Protein AF-X1UJ70-F1 (afdb_monomer_lite)

Secondary structure (DSSP, 8-state):
-B----SS-SB--SSSS-EE--S-B-SSTT--EETSSSSSSEE-TTEE--S--SSPPPSS-S-----------------------SS-------------SS------------

Foldseek 3Di:
DEQFDDPAASEEDPPLAADEDEAYHQNALQFAPDPGRDDGGHYYPRYHHPPYHSDHDDPDDPPPPVVPPPPPPPPDDDDDPPDDDDDDDDPPPPPDPPDDPDDPDDDDDDPPDD

Structure (mmCIF, N/CA/C/O backbone):
data_AF-X1UJ70-F1
#
_entry.id   AF-X1UJ70-F1
#
loop_
_atom_site.group_PDB
_atom_site.id
_atom_site.type_symbol
_atom_site.label_atom_id
_atom_site.label_alt_id
_atom_site.label_comp_id
_atom_site.label_asym_id
_atom_site.label_entity_id
_atom_site.label_seq_id
_atom_site.pdbx_PDB_ins_code
_atom_site.Cartn_x
_atom_site.Cartn_y
_atom_site.Cartn_z
_atom_site.occupancy
_atom_site.B_iso_or_equiv
_atom_site.auth_seq_id
_atom_site.auth_comp_id
_atom_site.auth_asym_id
_atom_site.auth_atom_id
_atom_site.pdbx_PDB_model_num
ATOM 1 N N . ASN A 1 1 ? -2.835 -2.778 -6.085 1.00 91.00 1 ASN A N 1
ATOM 2 C CA . ASN A 1 1 ? -2.370 -1.443 -6.560 1.00 91.00 1 ASN A CA 1
ATOM 3 C C . ASN A 1 1 ? -0.866 -1.296 -6.352 1.00 91.00 1 ASN A C 1
ATOM 5 O O . ASN A 1 1 ? -0.280 -2.181 -5.743 1.00 91.00 1 ASN A O 1
ATOM 9 N N . ASN A 1 2 ? -0.248 -0.204 -6.823 1.00 94.38 2 ASN A N 1
ATOM 10 C CA . ASN A 1 2 ? 1.140 0.151 -6.486 1.00 94.38 2 ASN A CA 1
ATOM 11 C C . ASN A 1 2 ? 1.145 1.296 -5.470 1.00 94.38 2 ASN A C 1
ATOM 13 O O . ASN A 1 2 ? 0.662 2.379 -5.786 1.00 94.38 2 ASN A O 1
ATOM 17 N N . ILE A 1 3 ? 1.693 1.059 -4.283 1.00 95.31 3 ILE A N 1
ATOM 18 C CA . ILE A 1 3 ? 1.819 2.025 -3.190 1.00 95.31 3 ILE A CA 1
ATOM 19 C C . ILE A 1 3 ? 3.313 2.143 -2.883 1.00 95.31 3 ILE A C 1
ATOM 21 O O . ILE A 1 3 ? 3.877 1.281 -2.223 1.00 95.31 3 ILE A O 1
ATOM 25 N N . TYR A 1 4 ? 3.979 3.145 -3.449 1.00 95.69 4 TYR A N 1
ATOM 26 C CA . TYR A 1 4 ? 5.428 3.305 -3.322 1.00 95.69 4 TYR A CA 1
ATOM 27 C C . TYR A 1 4 ? 5.826 4.781 -3.385 1.00 95.69 4 TYR A C 1
ATOM 29 O O . TYR A 1 4 ? 5.166 5.579 -4.056 1.00 95.69 4 TYR A O 1
ATOM 37 N N . GLY A 1 5 ? 6.937 5.130 -2.733 1.00 94.25 5 GLY A N 1
ATOM 38 C CA . GLY A 1 5 ? 7.492 6.484 -2.760 1.00 94.25 5 GLY A CA 1
ATOM 39 C C . GLY A 1 5 ? 6.822 7.450 -1.781 1.00 94.25 5 GLY A C 1
ATOM 40 O O . GLY A 1 5 ? 6.956 8.665 -1.938 1.00 94.25 5 GLY A O 1
ATOM 41 N N . ASN A 1 6 ? 6.106 6.940 -0.776 1.00 95.38 6 ASN A N 1
ATOM 42 C CA . ASN A 1 6 ? 5.511 7.759 0.274 1.00 95.38 6 ASN A CA 1
ATOM 43 C C . ASN A 1 6 ? 6.538 8.057 1.380 1.00 95.38 6 ASN A C 1
ATOM 45 O O . ASN A 1 6 ? 7.172 7.158 1.922 1.00 95.38 6 ASN A O 1
ATOM 49 N N . ALA A 1 7 ? 6.678 9.331 1.762 1.00 89.94 7 ALA A N 1
ATOM 50 C CA . ALA A 1 7 ? 7.681 9.767 2.745 1.00 89.94 7 ALA A CA 1
ATOM 51 C C . ALA A 1 7 ? 7.380 9.358 4.204 1.00 89.94 7 ALA A C 1
ATOM 53 O O . ALA A 1 7 ? 8.258 9.463 5.056 1.00 89.94 7 ALA A O 1
ATOM 54 N N . GLY A 1 8 ? 6.147 8.943 4.504 1.00 90.69 8 GLY A N 1
ATOM 55 C CA . GLY A 1 8 ? 5.718 8.539 5.846 1.00 90.69 8 GLY A CA 1
ATOM 56 C C . GLY A 1 8 ? 5.105 7.147 5.836 1.00 90.69 8 GLY A C 1
ATOM 57 O O . GLY A 1 8 ? 5.775 6.172 6.152 1.00 90.69 8 GLY A O 1
ATOM 58 N N . HIS A 1 9 ? 3.834 7.065 5.447 1.00 94.31 9 HIS A N 1
ATOM 59 C CA . HIS A 1 9 ? 3.111 5.804 5.311 1.00 94.31 9 HIS A CA 1
ATOM 60 C C . HIS A 1 9 ? 2.433 5.730 3.946 1.00 94.31 9 HIS A C 1
ATOM 62 O O . HIS A 1 9 ? 1.902 6.733 3.470 1.00 94.31 9 HIS A O 1
ATOM 68 N N . GLY A 1 10 ? 2.416 4.539 3.349 1.00 95.38 10 GLY A N 1
ATOM 69 C CA . GLY A 1 10 ? 1.562 4.243 2.203 1.00 95.38 10 GLY A CA 1
ATOM 70 C C . GLY A 1 10 ? 0.091 4.165 2.613 1.00 95.38 10 GLY A C 1
ATOM 71 O O . GLY A 1 10 ? -0.780 4.682 1.918 1.00 95.38 10 GLY A O 1
ATOM 72 N N . VAL A 1 11 ? -0.183 3.575 3.783 1.00 96.56 11 VAL A N 1
ATOM 73 C CA . VAL A 1 11 ? -1.512 3.551 4.410 1.00 96.56 11 VAL A CA 1
ATOM 74 C C . VAL A 1 11 ? -1.378 3.818 5.907 1.00 96.56 11 VAL A C 1
ATOM 76 O O . VAL A 1 11 ? -0.632 3.131 6.605 1.00 96.56 11 VAL A O 1
ATOM 79 N N . TYR A 1 12 ? -2.133 4.803 6.399 1.00 96.50 12 TYR A N 1
ATOM 80 C CA . TYR A 1 12 ? -2.219 5.134 7.819 1.00 96.50 12 TYR A CA 1
ATOM 81 C C . TYR A 1 12 ? -3.665 5.059 8.309 1.00 96.50 12 TYR A C 1
ATOM 83 O O . TYR A 1 12 ? -4.561 5.683 7.740 1.00 96.50 12 TYR A O 1
ATOM 91 N N . ASN A 1 13 ? -3.884 4.331 9.397 1.00 96.19 13 ASN A N 1
ATOM 92 C CA . ASN A 1 13 ? -5.183 4.116 10.004 1.00 96.19 13 ASN A CA 1
ATOM 93 C C . ASN A 1 13 ? -5.299 4.830 11.361 1.00 96.19 13 ASN A C 1
ATOM 95 O O . ASN A 1 13 ? -4.744 4.389 12.365 1.00 96.19 13 ASN A O 1
ATOM 99 N N . TYR A 1 14 ? -6.093 5.905 11.402 1.00 95.31 14 TYR A N 1
ATOM 100 C CA . TYR A 1 14 ? -6.385 6.668 12.625 1.00 95.31 14 TYR A CA 1
ATOM 101 C C . TYR A 1 14 ? -7.504 6.069 13.489 1.00 95.31 14 TYR A C 1
ATOM 103 O O . TYR A 1 14 ? -7.680 6.485 14.631 1.00 95.31 14 TYR A O 1
ATOM 111 N N . SER A 1 15 ? -8.299 5.140 12.951 1.00 91.50 15 SER A N 1
ATOM 112 C CA . SER A 1 15 ? -9.529 4.673 13.607 1.00 91.50 15 SER A CA 1
ATOM 113 C C . SER A 1 15 ? -9.286 3.648 14.718 1.00 91.50 15 SER A C 1
ATOM 115 O O . SER A 1 15 ? -10.160 3.432 15.553 1.00 91.50 15 SER A O 1
ATOM 117 N N . GLY A 1 16 ? -8.118 2.996 14.719 1.00 86.50 16 GLY A N 1
ATOM 118 C CA . GLY A 1 16 ? -7.801 1.891 15.628 1.00 86.50 16 GLY A CA 1
ATOM 119 C C . GLY A 1 16 ? -8.530 0.576 15.319 1.00 86.50 16 GLY A C 1
ATOM 120 O O . GLY A 1 16 ? -8.276 -0.422 15.983 1.00 86.50 16 GLY A O 1
ATOM 121 N N . VAL A 1 17 ? -9.415 0.552 14.319 1.00 94.75 17 VAL A N 1
ATOM 122 C CA . VAL A 1 17 ? -10.124 -0.652 13.857 1.00 94.75 17 VAL A CA 1
ATOM 123 C C . VAL A 1 17 ? -9.413 -1.193 12.619 1.00 94.75 17 VAL A C 1
ATOM 125 O O . VAL A 1 17 ? -9.125 -0.387 11.739 1.00 94.75 17 VAL A O 1
ATOM 128 N N . PRO A 1 18 ? -9.145 -2.508 12.500 1.00 94.38 18 PRO A N 1
ATOM 129 C CA . PRO A 1 18 ? -8.466 -3.075 11.335 1.00 94.38 18 PRO A CA 1
ATOM 130 C C . PRO A 1 18 ? -9.099 -2.669 9.997 1.00 94.38 18 PRO A C 1
ATOM 132 O O . PRO A 1 18 ? -10.313 -2.788 9.822 1.00 94.38 18 PRO A O 1
ATOM 135 N N . ILE A 1 19 ? -8.270 -2.205 9.057 1.00 96.88 19 ILE A N 1
ATOM 136 C CA . ILE A 1 19 ? -8.655 -1.940 7.663 1.00 96.88 19 ILE A CA 1
ATOM 137 C C . ILE A 1 19 ? -7.893 -2.862 6.716 1.00 96.88 19 ILE A C 1
ATOM 139 O O . ILE A 1 19 ? -6.717 -3.137 6.932 1.00 96.88 19 ILE A O 1
ATOM 143 N N . THR A 1 20 ? -8.548 -3.292 5.642 1.00 97.31 20 THR A N 1
ATOM 144 C CA . THR A 1 20 ? -7.954 -4.175 4.633 1.00 9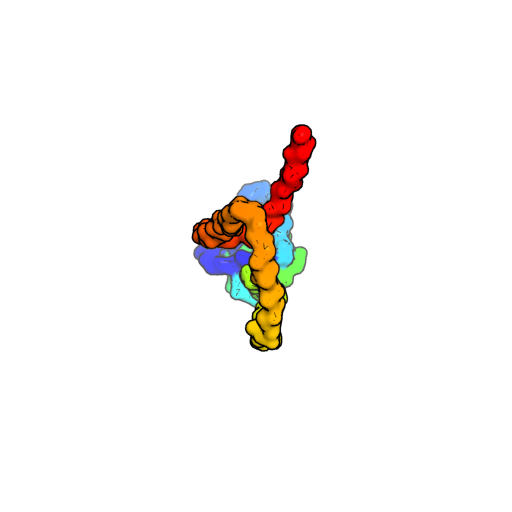7.31 20 THR A CA 1
ATOM 145 C C . THR A 1 20 ? -7.209 -3.367 3.567 1.00 97.31 20 THR A C 1
ATOM 147 O O . THR A 1 20 ? -7.787 -2.498 2.914 1.00 97.31 20 THR A O 1
ATOM 150 N N . ALA A 1 21 ? -5.930 -3.676 3.375 1.00 96.06 21 ALA A N 1
ATOM 151 C CA . ALA A 1 21 ? -5.021 -3.113 2.375 1.00 96.06 21 ALA A CA 1
ATOM 152 C C . ALA A 1 21 ? -4.194 -4.211 1.672 1.00 96.06 21 ALA A C 1
ATOM 154 O O . ALA A 1 21 ? -3.043 -4.001 1.279 1.00 96.06 21 ALA A O 1
ATOM 155 N N . GLU A 1 22 ? -4.795 -5.378 1.483 1.00 97.69 22 GLU A N 1
ATOM 156 C CA . GLU A 1 22 ? -4.205 -6.524 0.797 1.00 97.69 22 GLU A CA 1
ATOM 157 C C . GLU A 1 22 ? -4.007 -6.280 -0.709 1.00 97.69 22 GLU A C 1
ATOM 159 O O . GLU A 1 22 ? -4.606 -5.392 -1.322 1.00 97.69 22 GLU A O 1
ATOM 164 N N . ASN A 1 23 ? -3.201 -7.136 -1.338 1.00 96.88 23 ASN A N 1
ATOM 165 C CA . ASN A 1 23 ? -2.977 -7.199 -2.783 1.00 96.88 23 ASN A CA 1
ATOM 166 C C . ASN A 1 23 ? -2.432 -5.885 -3.375 1.00 96.88 23 ASN A C 1
ATOM 168 O O . ASN A 1 23 ? -2.729 -5.484 -4.510 1.00 96.88 23 ASN A O 1
ATOM 172 N N . ASN A 1 24 ? -1.591 -5.208 -2.595 1.00 97.06 24 ASN A N 1
ATOM 173 C CA . ASN A 1 24 ? -0.836 -4.036 -3.014 1.00 97.06 24 ASN A CA 1
ATOM 174 C C . ASN A 1 24 ? 0.659 -4.354 -3.088 1.00 97.06 24 ASN A C 1
ATOM 176 O O . ASN A 1 24 ? 1.168 -5.177 -2.331 1.00 97.06 24 ASN A O 1
ATOM 180 N N . TRP A 1 25 ? 1.357 -3.724 -4.030 1.00 97.19 25 TRP A N 1
ATOM 181 C CA . TRP A 1 25 ? 2.814 -3.707 -4.074 1.00 97.19 25 TRP A CA 1
ATOM 182 C C . TRP A 1 25 ? 3.303 -2.478 -3.324 1.00 97.19 25 TRP A C 1
ATOM 184 O O . TRP A 1 25 ? 2.932 -1.365 -3.693 1.00 97.19 25 TRP A O 1
ATOM 194 N N . TRP A 1 26 ? 4.136 -2.684 -2.310 1.00 97.44 26 TRP A N 1
ATOM 195 C CA . TRP A 1 26 ? 4.559 -1.634 -1.382 1.00 97.44 26 TRP A CA 1
ATOM 196 C C . TRP A 1 26 ? 5.887 -0.977 -1.779 1.00 97.44 26 TRP A C 1
ATOM 198 O O . TRP A 1 26 ? 6.597 -0.454 -0.937 1.00 97.44 26 TRP A O 1
ATOM 208 N N . GLY A 1 27 ? 6.297 -1.055 -3.044 1.00 95.38 27 GLY A N 1
ATOM 209 C CA . GLY A 1 27 ? 7.599 -0.541 -3.486 1.00 95.38 27 GLY A CA 1
ATOM 210 C C . GLY A 1 27 ? 8.766 -1.516 -3.311 1.00 95.38 27 GLY A C 1
ATOM 211 O O . GLY A 1 27 ? 9.809 -1.313 -3.926 1.00 95.38 27 GLY A O 1
ATOM 212 N N . ASP A 1 28 ? 8.576 -2.606 -2.564 1.00 97.12 28 ASP A N 1
ATOM 213 C CA . ASP A 1 28 ? 9.554 -3.684 -2.412 1.00 97.12 28 ASP A CA 1
ATOM 214 C C . ASP A 1 28 ? 8.868 -5.060 -2.358 1.00 97.12 28 ASP A C 1
ATOM 216 O O . ASP A 1 28 ? 7.735 -5.198 -1.894 1.00 97.12 28 ASP A O 1
ATOM 220 N N . SER A 1 29 ? 9.559 -6.092 -2.848 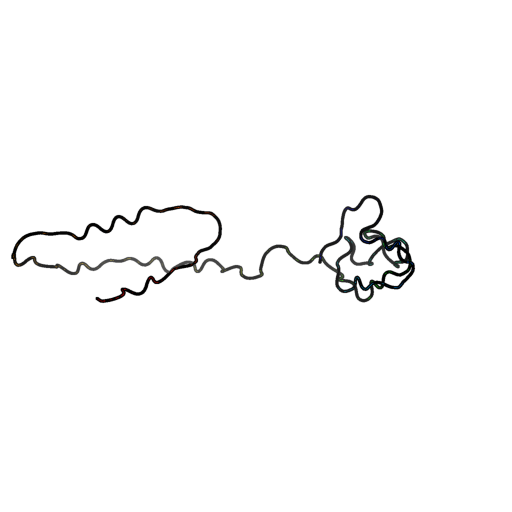1.00 97.31 29 SER A N 1
ATOM 221 C CA . SER A 1 29 ? 9.083 -7.482 -2.824 1.00 97.31 29 SER A CA 1
ATOM 222 C C . SER A 1 29 ? 8.963 -8.075 -1.414 1.00 97.31 29 SER A C 1
ATOM 224 O O . SER A 1 29 ? 8.136 -8.959 -1.187 1.00 97.31 29 SER A O 1
ATOM 226 N N . SER A 1 30 ? 9.755 -7.569 -0.465 1.00 97.44 30 SER A N 1
ATOM 227 C CA . SER A 1 30 ? 9.733 -7.962 0.947 1.00 97.44 30 SER A CA 1
ATOM 228 C C . SER A 1 30 ? 8.477 -7.501 1.691 1.00 97.44 30 SER A C 1
ATOM 230 O O . SER A 1 30 ? 8.231 -7.977 2.795 1.00 97.44 30 SER A O 1
ATOM 232 N N . GLY A 1 31 ? 7.665 -6.627 1.083 1.00 97.25 31 GLY A N 1
ATOM 233 C CA . GLY A 1 31 ? 6.418 -6.127 1.656 1.00 97.25 31 GLY A CA 1
ATOM 234 C C . GLY A 1 31 ? 6.544 -4.736 2.283 1.00 97.25 31 GLY A C 1
ATOM 235 O O . GLY A 1 31 ? 7.559 -4.056 2.095 1.00 97.25 31 GLY A O 1
ATOM 236 N N . PRO A 1 32 ? 5.495 -4.277 2.986 1.00 98.00 32 PRO A N 1
ATOM 237 C CA . PRO A 1 32 ? 5.484 -2.962 3.617 1.00 98.00 32 PRO A CA 1
ATOM 238 C C . PRO A 1 32 ? 6.428 -2.900 4.822 1.00 98.00 32 PRO A C 1
ATOM 240 O O . PRO A 1 32 ? 6.699 -3.916 5.458 1.00 98.00 32 PRO A O 1
ATOM 243 N N . ASN A 1 33 ? 6.888 -1.694 5.154 1.00 97.50 33 ASN A N 1
ATOM 244 C CA . ASN A 1 33 ? 7.638 -1.400 6.383 1.00 97.50 33 ASN A CA 1
ATOM 245 C C . ASN A 1 33 ? 6.687 -0.984 7.536 1.00 97.50 33 ASN A C 1
ATOM 247 O O . ASN A 1 33 ? 5.463 -0.963 7.378 1.00 97.50 33 ASN A O 1
ATOM 251 N N . GLY A 1 34 ? 7.229 -0.601 8.694 1.00 95.69 34 GLY A N 1
ATOM 252 C CA . GLY A 1 34 ? 6.473 -0.156 9.866 1.00 95.69 34 GLY A CA 1
ATOM 253 C C . GLY A 1 34 ? 5.997 -1.353 10.678 1.00 95.69 34 GLY A C 1
ATOM 254 O O . GLY A 1 34 ? 6.792 -1.979 11.368 1.00 95.69 34 GLY A O 1
ATOM 255 N N . GLU A 1 35 ? 4.711 -1.676 10.566 1.00 96.50 35 GLU A N 1
ATOM 256 C CA . GLU A 1 35 ? 4.129 -2.905 11.133 1.00 96.50 35 GLU A CA 1
ATOM 257 C C . GLU A 1 35 ? 4.270 -4.120 10.200 1.00 96.50 35 GLU A C 1
ATOM 259 O O . GLU A 1 35 ? 3.874 -5.232 10.551 1.00 96.50 35 GLU A O 1
ATOM 264 N N . GLY A 1 36 ? 4.790 -3.898 8.989 1.00 96.19 36 GLY A N 1
ATOM 265 C CA . GLY A 1 36 ? 5.098 -4.930 8.005 1.00 96.19 36 GLY A CA 1
ATOM 266 C C . GLY A 1 36 ? 6.519 -5.495 8.121 1.00 96.19 36 GLY A C 1
ATOM 267 O O . GLY A 1 36 ? 7.389 -4.863 8.723 1.00 96.19 36 GLY A O 1
ATOM 268 N N . PRO A 1 37 ? 6.786 -6.676 7.531 1.00 96.94 37 PRO A N 1
ATOM 269 C CA . PRO A 1 37 ? 8.087 -7.343 7.624 1.00 96.94 37 PRO A CA 1
ATOM 270 C C . PRO A 1 37 ? 9.152 -6.814 6.643 1.00 96.94 37 PRO A C 1
ATOM 272 O O . PRO A 1 37 ? 10.288 -7.289 6.674 1.00 96.94 37 PRO A O 1
ATOM 275 N N . GLY A 1 38 ? 8.796 -5.900 5.738 1.00 97.06 38 GLY A N 1
ATOM 276 C CA . GLY A 1 38 ? 9.607 -5.527 4.581 1.00 97.06 38 GLY A CA 1
ATOM 277 C C . GLY A 1 38 ? 10.231 -4.135 4.642 1.00 97.06 38 GLY A C 1
ATOM 278 O O . GLY A 1 38 ? 10.196 -3.434 5.651 1.00 97.06 38 GLY A O 1
ATOM 279 N N . THR A 1 39 ? 10.818 -3.727 3.516 1.00 97.00 39 THR A N 1
ATOM 280 C CA . THR A 1 39 ? 11.494 -2.427 3.336 1.00 97.00 39 THR A CA 1
ATOM 281 C C . THR A 1 39 ? 10.746 -1.465 2.415 1.00 97.00 39 THR A C 1
ATOM 283 O O . THR A 1 39 ? 11.289 -0.420 2.058 1.00 97.00 39 THR A O 1
ATOM 286 N N . GLY A 1 40 ? 9.527 -1.815 2.006 1.00 96.94 40 GLY A N 1
ATOM 287 C CA . GLY A 1 40 ? 8.667 -0.958 1.201 1.00 96.94 40 GLY A CA 1
ATOM 288 C C . GLY A 1 40 ? 8.100 0.240 1.970 1.00 96.94 40 GLY A C 1
ATOM 289 O O . GLY A 1 40 ? 8.523 0.582 3.074 1.00 96.94 40 GLY A O 1
ATOM 290 N N . ASP A 1 41 ? 7.085 0.869 1.395 1.00 97.50 41 ASP A N 1
ATOM 291 C CA . ASP A 1 41 ? 6.324 1.932 2.030 1.00 97.50 41 ASP A CA 1
ATOM 292 C C . ASP A 1 41 ? 5.644 1.427 3.304 1.00 97.50 41 ASP A C 1
ATOM 294 O O . ASP A 1 41 ? 5.080 0.331 3.353 1.00 97.50 41 ASP A O 1
ATOM 298 N N . ALA A 1 42 ? 5.706 2.243 4.356 1.00 97.44 42 ALA A N 1
ATOM 299 C CA . ALA A 1 42 ? 5.276 1.815 5.674 1.00 97.44 42 ALA A CA 1
ATOM 300 C C . ALA A 1 42 ? 3.750 1.756 5.806 1.00 97.44 42 ALA A C 1
ATOM 302 O O . ALA A 1 42 ? 3.027 2.620 5.302 1.00 97.44 42 ALA A O 1
ATOM 303 N N . VAL A 1 43 ? 3.266 0.792 6.580 1.00 97.50 43 VAL A N 1
ATOM 304 C CA . VAL A 1 43 ? 1.887 0.743 7.080 1.00 97.50 43 VAL A CA 1
ATOM 305 C C . VAL A 1 43 ? 1.851 1.087 8.567 1.00 97.50 43 VAL A C 1
ATOM 307 O O . VAL A 1 43 ? 2.838 0.903 9.280 1.00 97.50 43 VAL A O 1
ATOM 310 N N . SER A 1 44 ? 0.734 1.639 9.038 1.00 96.69 44 SER A N 1
ATOM 311 C CA . SER A 1 44 ? 0.486 1.821 10.473 1.00 96.69 44 SER A CA 1
ATOM 312 C C . SER A 1 44 ? -0.122 0.569 11.113 1.00 96.69 44 SER A C 1
ATOM 314 O O . SER A 1 44 ? -0.548 -0.353 10.419 1.00 96.69 44 SER A O 1
ATOM 316 N N . ALA A 1 45 ? -0.287 0.598 12.439 1.00 96.06 45 ALA A N 1
ATOM 317 C CA . ALA A 1 45 ? -1.090 -0.388 13.161 1.00 96.06 45 ALA A CA 1
ATOM 318 C C . ALA A 1 45 ? -2.518 -0.488 12.602 1.00 96.06 45 ALA A C 1
ATOM 320 O O . ALA A 1 45 ? -3.065 0.486 12.073 1.00 96.06 45 ALA A O 1
ATOM 321 N N . ASN A 1 46 ? -3.127 -1.664 12.777 1.00 96.56 46 ASN A N 1
ATOM 322 C CA . ASN A 1 46 ? -4.484 -1.981 12.324 1.00 96.56 46 ASN A CA 1
ATOM 323 C C . ASN A 1 46 ? -4.667 -1.864 10.798 1.00 96.56 46 ASN A C 1
ATOM 325 O O . ASN A 1 46 ? -5.731 -1.458 10.330 1.00 96.56 46 ASN A O 1
ATOM 329 N N . VAL A 1 47 ? -3.638 -2.194 10.019 1.00 97.00 47 VAL A N 1
ATOM 330 C CA . VAL A 1 47 ? -3.718 -2.348 8.562 1.00 97.00 47 VAL A CA 1
ATOM 331 C C . VAL A 1 47 ? -3.413 -3.802 8.234 1.00 97.00 47 VAL A C 1
ATOM 333 O O . VAL A 1 47 ? -2.322 -4.277 8.528 1.00 97.00 47 VAL A O 1
ATOM 336 N N . ASP A 1 48 ? -4.377 -4.498 7.644 1.00 97.56 48 ASP A N 1
ATOM 337 C CA . ASP A 1 48 ? -4.198 -5.850 7.129 1.00 97.56 48 ASP A CA 1
ATOM 338 C C . ASP A 1 48 ? -3.631 -5.776 5.710 1.00 97.56 48 ASP A C 1
ATOM 340 O O . ASP A 1 48 ? -4.316 -5.375 4.768 1.00 97.56 48 ASP A O 1
ATOM 344 N N . TYR A 1 49 ? -2.342 -6.065 5.580 1.00 97.06 49 TYR A N 1
ATOM 345 C CA . TYR A 1 49 ? -1.595 -5.956 4.330 1.00 97.06 49 TYR A CA 1
ATOM 346 C C . TYR A 1 49 ? -1.278 -7.322 3.706 1.00 97.06 49 TYR A C 1
ATOM 348 O O . TYR A 1 49 ? -0.630 -7.360 2.656 1.00 97.06 49 TYR A O 1
ATOM 356 N N . GLU A 1 50 ? -1.695 -8.429 4.328 1.00 97.00 50 GLU A N 1
ATOM 357 C CA . GLU A 1 50 ? -1.374 -9.785 3.884 1.00 97.00 50 GLU A CA 1
ATOM 358 C C . GLU A 1 50 ? -2.556 -10.428 3.142 1.00 97.00 50 GLU A C 1
ATOM 360 O O . GLU A 1 50 ? -3.639 -10.537 3.703 1.00 97.00 50 GLU A O 1
ATOM 365 N N . PRO A 1 51 ? -2.371 -10.931 1.908 1.00 97.38 51 PRO A N 1
ATOM 366 C CA . PRO A 1 51 ? -1.118 -11.007 1.155 1.00 97.38 51 PRO A CA 1
ATOM 367 C C . PRO A 1 51 ? -0.759 -9.689 0.448 1.00 97.38 51 PRO A C 1
ATOM 369 O O . PRO A 1 51 ? -1.637 -8.937 0.028 1.00 97.38 51 PRO A O 1
ATOM 372 N N . TRP A 1 52 ? 0.535 -9.443 0.213 1.00 97.50 52 TRP A N 1
ATOM 373 C CA . TRP A 1 52 ? 1.017 -8.354 -0.651 1.00 97.50 52 TRP A CA 1
ATOM 374 C C . TRP A 1 52 ? 1.554 -8.874 -1.993 1.00 97.50 52 TRP A C 1
ATOM 376 O O . TRP A 1 52 ? 1.823 -10.061 -2.173 1.00 97.50 52 TRP A O 1
ATOM 386 N N . LEU A 1 53 ? 1.721 -7.971 -2.962 1.00 96.56 53 LEU A N 1
ATOM 387 C CA . LEU A 1 53 ? 2.315 -8.294 -4.260 1.00 96.56 53 LEU A CA 1
ATOM 388 C C . LEU A 1 53 ? 3.842 -8.217 -4.174 1.00 96.56 53 LEU A C 1
ATOM 390 O O . LEU A 1 53 ? 4.376 -7.231 -3.680 1.00 96.56 53 LEU A O 1
ATOM 394 N N . ALA A 1 54 ? 4.557 -9.208 -4.713 1.00 96.12 54 ALA A N 1
ATOM 395 C CA . ALA A 1 54 ? 6.026 -9.208 -4.747 1.00 96.12 54 ALA A CA 1
ATOM 396 C C . ALA A 1 54 ? 6.624 -8.329 -5.868 1.00 96.12 54 ALA A C 1
ATOM 398 O O . ALA A 1 54 ? 7.829 -8.088 -5.898 1.00 96.12 54 ALA A O 1
ATOM 399 N N . ALA A 1 55 ? 5.799 -7.853 -6.802 1.00 94.88 55 ALA A N 1
ATOM 400 C CA . ALA A 1 55 ? 6.210 -7.002 -7.913 1.00 94.88 55 ALA A CA 1
ATOM 401 C C . ALA A 1 55 ? 5.140 -5.950 -8.210 1.00 94.88 55 ALA A C 1
ATOM 403 O O . ALA A 1 55 ? 3.961 -6.153 -7.906 1.00 94.88 55 ALA A O 1
ATOM 404 N N . HIS A 1 56 ? 5.551 -4.844 -8.835 1.00 93.31 56 HIS A N 1
ATOM 405 C CA . HIS A 1 56 ? 4.614 -3.808 -9.242 1.00 93.31 56 HIS A CA 1
ATOM 406 C C . HIS A 1 56 ? 3.593 -4.337 -10.251 1.00 93.31 56 HIS A C 1
ATOM 408 O O . HIS A 1 56 ? 3.882 -5.190 -11.090 1.00 93.31 56 HIS A O 1
ATOM 414 N N . VAL A 1 57 ? 2.397 -3.768 -10.205 1.00 90.44 57 VAL A N 1
ATOM 415 C CA . VAL A 1 57 ? 1.392 -3.896 -11.252 1.00 90.44 57 VAL A CA 1
ATOM 416 C C . VAL A 1 57 ? 1.804 -2.979 -12.407 1.00 90.44 57 VAL A C 1
ATOM 418 O O . VAL A 1 57 ? 1.913 -1.768 -12.201 1.00 90.44 57 VAL A O 1
ATOM 421 N N . PRO A 1 58 ? 2.061 -3.495 -13.618 1.00 86.75 58 PRO A N 1
ATOM 422 C CA . PRO A 1 58 ? 2.358 -2.639 -14.758 1.00 86.75 58 PRO A CA 1
ATOM 423 C C . PRO A 1 58 ? 1.156 -1.732 -15.056 1.00 86.75 58 PRO A C 1
ATOM 425 O O . PRO A 1 58 ? 0.010 -2.173 -15.054 1.00 86.75 58 PRO A O 1
ATOM 428 N N . THR A 1 59 ? 1.416 -0.452 -15.319 1.00 75.62 59 THR A N 1
ATOM 429 C CA . THR A 1 59 ? 0.381 0.525 -15.707 1.00 75.62 59 THR A CA 1
ATOM 430 C C . THR A 1 59 ? -0.079 0.351 -17.154 1.00 75.62 59 THR A C 1
ATOM 432 O O . THR A 1 59 ? -1.054 0.968 -17.577 1.00 75.62 59 THR A O 1
ATOM 435 N N . THR A 1 60 ? 0.604 -0.499 -17.921 1.00 72.44 60 THR A N 1
ATOM 436 C CA . THR A 1 60 ? 0.241 -0.844 -19.289 1.00 72.44 60 THR A CA 1
ATOM 437 C C . THR A 1 60 ? -0.639 -2.088 -19.296 1.00 72.44 60 THR A C 1
ATOM 439 O O . THR A 1 60 ? -0.292 -3.130 -18.739 1.00 72.44 60 THR A O 1
ATOM 442 N N . LEU A 1 61 ? -1.793 -1.998 -19.959 1.00 62.31 61 LEU A N 1
ATOM 443 C CA . LEU A 1 61 ? -2.591 -3.181 -20.258 1.00 62.31 61 LEU A CA 1
ATOM 444 C C . LEU A 1 61 ? -1.719 -4.161 -21.071 1.00 62.31 61 LEU A C 1
ATOM 446 O O . LEU A 1 61 ? -1.088 -3.739 -22.044 1.00 62.31 61 LEU A O 1
ATOM 450 N N . PRO A 1 62 ? -1.712 -5.472 -20.762 1.00 56.81 62 PRO A N 1
ATOM 451 C CA . PRO A 1 62 ? -1.027 -6.477 -21.578 1.00 56.81 62 PRO A CA 1
ATOM 452 C C . PRO A 1 62 ? -1.669 -6.661 -22.960 1.00 56.81 62 PRO A C 1
ATOM 454 O O . PRO A 1 62 ? -1.189 -7.460 -23.762 1.00 56.81 62 PRO A O 1
ATOM 457 N N . PHE A 1 63 ? -2.690 -5.868 -23.297 1.00 57.28 63 PHE A N 1
ATOM 458 C CA . PHE A 1 63 ? -2.976 -5.508 -24.677 1.00 57.28 63 PHE A CA 1
ATOM 459 C C . PHE A 1 63 ? -1.819 -4.611 -25.195 1.00 57.28 63 PHE A C 1
ATOM 461 O O . PHE A 1 63 ? -1.929 -3.452 -25.574 1.00 57.28 63 PHE A O 1
ATOM 468 N N . GLN A 1 64 ? -0.640 -5.209 -25.325 1.00 54.50 64 GLN A N 1
ATOM 469 C CA . GLN A 1 64 ? 0.040 -5.031 -26.586 1.00 54.50 64 GLN A CA 1
ATOM 470 C C . GLN A 1 64 ? -0.951 -5.606 -27.608 1.00 54.50 64 GLN A C 1
ATOM 472 O O . GLN A 1 64 ? -0.999 -6.819 -27.811 1.00 54.50 64 GLN A O 1
ATOM 477 N N . MET A 1 65 ? -1.739 -4.768 -28.297 1.00 49.16 65 MET A N 1
ATOM 478 C CA . MET A 1 65 ? -1.886 -5.051 -29.721 1.00 49.16 65 MET A CA 1
ATOM 479 C C . MET A 1 65 ? -0.434 -5.049 -30.164 1.00 49.16 65 MET A C 1
ATOM 481 O O . MET A 1 65 ? 0.148 -3.989 -30.369 1.00 49.16 65 MET A O 1
ATOM 485 N N . LYS A 1 66 ? 0.196 -6.231 -30.191 1.00 46.62 66 LYS A N 1
ATOM 486 C CA . LYS A 1 66 ? 1.322 -6.484 -31.068 1.00 46.62 66 LYS A CA 1
ATOM 487 C C . LYS A 1 66 ? 0.819 -5.889 -32.352 1.00 46.62 66 LYS A C 1
ATOM 489 O O . LYS A 1 66 ? -0.158 -6.440 -32.857 1.00 46.62 66 LYS A O 1
ATOM 494 N N . THR A 1 67 ? 1.320 -4.708 -32.728 1.00 50.84 67 THR A N 1
ATOM 495 C CA . THR A 1 67 ? 0.796 -3.968 -33.869 1.00 50.84 67 THR A CA 1
ATOM 496 C C . THR A 1 67 ? 0.690 -5.034 -34.928 1.00 50.84 67 THR A C 1
ATOM 498 O O . THR A 1 67 ? 1.735 -5.632 -35.221 1.00 50.84 67 THR A O 1
ATOM 501 N N . PRO A 1 68 ? -0.517 -5.445 -35.369 1.00 55.47 68 PRO A N 1
ATOM 502 C CA . PRO A 1 68 ? -0.557 -6.389 -36.452 1.00 55.47 68 PRO A CA 1
ATOM 503 C C . PRO A 1 68 ? 0.235 -5.643 -37.508 1.00 55.47 68 PRO A C 1
ATOM 505 O O . PRO A 1 68 ? -0.122 -4.520 -37.867 1.00 55.47 68 PRO A O 1
ATOM 508 N N . THR A 1 69 ? 1.410 -6.161 -37.873 1.00 48.69 69 THR A N 1
ATOM 509 C CA . THR A 1 69 ? 2.084 -5.714 -39.076 1.00 48.69 69 THR A CA 1
ATOM 510 C C . THR A 1 69 ? 1.057 -6.051 -40.121 1.00 48.69 69 THR A C 1
ATOM 512 O O . THR A 1 69 ? 0.942 -7.217 -40.505 1.00 48.69 69 THR A O 1
ATOM 515 N N . LEU A 1 70 ? 0.195 -5.074 -40.423 1.00 53.19 70 LEU A N 1
ATOM 516 C CA . LEU A 1 70 ? -0.851 -5.229 -41.403 1.00 53.19 70 LEU A CA 1
ATOM 517 C C . LEU A 1 70 ? -0.078 -5.765 -42.600 1.00 53.19 70 LEU A C 1
ATOM 519 O O . LEU A 1 70 ? 0.928 -5.139 -42.969 1.00 53.19 70 LEU A O 1
ATOM 523 N N . PRO A 1 71 ? -0.429 -6.940 -43.155 1.00 50.31 71 PRO A N 1
ATOM 524 C CA . PRO A 1 71 ? 0.109 -7.273 -44.457 1.00 50.31 71 PRO A CA 1
ATOM 525 C C . PRO A 1 71 ? -0.183 -6.035 -45.289 1.00 50.31 71 PRO A C 1
ATOM 527 O O . PRO A 1 71 ? -1.315 -5.555 -45.277 1.00 50.31 71 PRO A O 1
ATOM 530 N N . LYS A 1 72 ? 0.862 -5.413 -45.839 1.00 53.34 72 LYS A N 1
ATOM 531 C CA . LYS A 1 72 ? 0.741 -4.163 -46.581 1.00 53.34 72 LYS A CA 1
ATOM 532 C C . LYS A 1 72 ? -0.340 -4.392 -47.632 1.00 53.34 72 LYS A C 1
ATOM 534 O O . LYS A 1 72 ? -0.080 -5.057 -48.633 1.00 53.34 72 LYS A O 1
ATOM 539 N N . PHE A 1 73 ? -1.556 -3.922 -47.363 1.00 49.62 73 PHE A N 1
ATOM 540 C CA . PHE A 1 73 ? -2.689 -4.147 -48.239 1.00 49.62 73 PHE A CA 1
ATOM 541 C C . PHE A 1 73 ? -2.429 -3.272 -49.459 1.00 49.62 73 PHE A C 1
ATOM 543 O O . PHE A 1 73 ? -2.635 -2.062 -49.435 1.00 49.62 73 PHE A O 1
ATOM 550 N N . SER A 1 74 ? -1.862 -3.876 -50.502 1.00 51.06 74 SER A N 1
ATOM 551 C CA . SER A 1 74 ? -1.738 -3.234 -51.803 1.00 51.06 74 SER A CA 1
ATOM 552 C C . SER A 1 74 ? -3.119 -3.281 -52.432 1.00 51.06 74 SER A C 1
ATOM 554 O O . SER A 1 74 ? -3.496 -4.287 -53.026 1.00 51.06 74 SER A O 1
ATOM 556 N N . ILE A 1 75 ? -3.907 -2.225 -52.244 1.00 48.97 75 ILE A N 1
ATOM 557 C CA . ILE A 1 75 ? -5.142 -2.054 -53.006 1.00 48.97 75 ILE A CA 1
ATOM 558 C C . ILE A 1 75 ? -4.713 -1.732 -54.436 1.00 48.97 75 ILE A C 1
ATOM 560 O O . ILE A 1 75 ? -4.367 -0.594 -54.739 1.00 48.97 75 ILE A O 1
ATOM 564 N N . VAL A 1 76 ? -4.677 -2.749 -55.298 1.00 49.22 76 VAL A N 1
ATOM 565 C CA . VAL A 1 76 ? -4.532 -2.568 -56.745 1.00 49.22 76 VAL A CA 1
ATOM 566 C C . VAL A 1 76 ? -5.393 -3.605 -57.465 1.00 49.22 76 VAL A C 1
ATOM 568 O O . VAL A 1 76 ? -4.898 -4.655 -57.855 1.00 49.22 76 VAL A O 1
ATOM 571 N N . GLN A 1 77 ? -6.680 -3.306 -57.651 1.00 37.44 77 GLN A N 1
ATOM 572 C CA . GLN A 1 77 ? -7.244 -3.311 -59.002 1.00 37.44 77 GLN A CA 1
ATOM 573 C C . GLN A 1 77 ? -8.538 -2.493 -59.060 1.00 37.44 77 GLN A C 1
ATOM 575 O O . GLN A 1 77 ? -9.436 -2.609 -58.234 1.00 37.44 77 GLN A O 1
ATOM 580 N N . GLU A 1 78 ? -8.539 -1.618 -60.047 1.00 54.94 78 GLU A N 1
ATOM 581 C CA . GLU A 1 78 ? -9.480 -0.570 -60.401 1.00 54.94 78 GLU A CA 1
ATOM 582 C C . GLU A 1 78 ? -10.845 -1.154 -60.805 1.00 54.94 78 GLU A C 1
ATOM 584 O O . GLU A 1 78 ? -10.942 -1.876 -61.795 1.00 54.94 78 GLU A O 1
ATOM 589 N N . SER A 1 79 ? -11.918 -0.855 -60.068 1.00 48.34 79 SER A N 1
ATOM 590 C CA . SER A 1 79 ? -13.271 -1.062 -60.590 1.00 48.34 79 SER A CA 1
ATOM 591 C C . SER A 1 79 ? -13.707 0.225 -61.278 1.00 48.34 79 SER A C 1
ATOM 593 O O . SER A 1 79 ? -14.117 1.190 -60.632 1.00 48.34 79 SER A O 1
ATOM 595 N N . THR A 1 80 ? -13.564 0.235 -62.598 1.00 39.28 80 THR A N 1
ATOM 596 C CA . THR A 1 80 ? -14.120 1.226 -63.516 1.00 39.28 80 THR A CA 1
ATOM 597 C C . THR A 1 80 ? -15.617 1.374 -63.246 1.00 39.28 80 THR A C 1
ATOM 599 O O . THR A 1 80 ? -16.418 0.532 -63.642 1.00 39.28 80 THR A O 1
ATOM 602 N N . VAL A 1 81 ? -16.019 2.450 -62.570 1.00 44.53 81 VAL A N 1
ATOM 603 C CA . VAL A 1 81 ? -17.417 2.889 -62.604 1.00 44.53 81 VAL A CA 1
ATOM 604 C C . VAL A 1 81 ? -17.549 3.731 -63.866 1.00 44.53 81 VAL A C 1
ATOM 606 O O . VAL A 1 81 ? -17.270 4.929 -63.853 1.00 44.53 81 VAL A O 1
ATOM 609 N N . THR A 1 82 ? -17.886 3.098 -64.992 1.00 37.41 82 THR A N 1
ATOM 610 C CA . THR A 1 82 ? -18.273 3.843 -66.194 1.00 37.41 82 THR A CA 1
ATOM 611 C C . THR A 1 82 ? -19.566 4.579 -65.883 1.00 37.41 82 THR A C 1
ATOM 613 O O . THR A 1 82 ? -20.608 3.965 -65.650 1.00 37.41 82 THR A O 1
ATOM 616 N N . SER A 1 83 ? -19.460 5.901 -65.818 1.00 39.81 83 SER A N 1
ATOM 617 C CA . SER A 1 83 ? -20.570 6.820 -65.652 1.00 39.81 83 SER A CA 1
ATOM 618 C C . SER A 1 83 ? -21.481 6.771 -66.877 1.00 39.81 83 SER A C 1
ATOM 620 O O . SER A 1 83 ? -21.122 7.235 -67.955 1.00 39.81 83 SER A O 1
ATOM 622 N N . GLU A 1 84 ? -22.693 6.261 -66.701 1.00 41.66 84 GLU A N 1
ATOM 623 C CA . GLU A 1 84 ? -23.806 6.583 -67.590 1.00 41.66 84 GLU A CA 1
ATOM 624 C C . GLU A 1 84 ? -24.642 7.656 -66.887 1.00 41.66 84 GLU A C 1
ATOM 626 O O . GLU A 1 84 ? -25.055 7.534 -65.733 1.00 41.66 84 GLU A O 1
ATOM 631 N N . TRP A 1 85 ? -24.755 8.787 -67.566 1.00 41.88 85 TRP A N 1
ATOM 632 C CA . TRP A 1 85 ? -25.156 10.070 -67.028 1.00 41.88 85 TRP A CA 1
ATOM 633 C C . TRP A 1 85 ? -26.671 10.171 -66.839 1.00 41.88 85 TRP A C 1
ATOM 635 O O . TRP A 1 85 ? -27.420 10.255 -67.807 1.00 41.88 85 TRP A O 1
ATOM 645 N N . SER A 1 86 ? -27.110 10.371 -65.599 1.00 40.81 86 SER A N 1
ATOM 646 C CA . SER A 1 86 ? -28.246 11.257 -65.333 1.00 40.81 86 SER A CA 1
ATOM 647 C C . SER A 1 86 ? -27.919 12.169 -64.149 1.00 40.81 86 SER A C 1
ATOM 649 O O . SER A 1 86 ? -28.334 11.937 -63.023 1.00 40.81 86 SER A O 1
ATOM 651 N N . HIS A 1 87 ? -27.106 13.181 -64.458 1.00 39.03 87 HIS A N 1
ATOM 652 C CA . HIS A 1 87 ? -26.863 14.421 -63.718 1.00 39.03 87 HIS A CA 1
ATOM 653 C C . HIS A 1 87 ? -26.541 14.338 -62.207 1.00 39.03 87 HIS A C 1
ATOM 655 O O . HIS A 1 87 ? -27.416 14.421 -61.355 1.00 39.03 87 HIS A O 1
ATOM 661 N N . ILE A 1 88 ? -25.222 14.417 -61.956 1.00 39.50 88 ILE A N 1
ATOM 662 C CA . ILE A 1 88 ? -24.546 15.108 -60.837 1.00 39.50 88 ILE A CA 1
ATOM 663 C C . ILE A 1 88 ? -24.478 14.283 -59.537 1.00 39.50 88 ILE A C 1
ATOM 665 O O . ILE A 1 88 ? -25.368 14.291 -58.704 1.00 39.50 88 ILE A O 1
ATOM 669 N N . ALA A 1 89 ? -23.485 13.406 -59.403 1.00 35.44 89 ALA A N 1
ATOM 670 C CA . ALA A 1 89 ? -22.122 13.717 -58.960 1.00 35.44 89 ALA A CA 1
ATOM 671 C C . ALA A 1 89 ? -22.017 14.050 -57.454 1.00 35.44 89 ALA A C 1
ATOM 673 O O . ALA A 1 89 ? -22.288 15.159 -57.013 1.00 35.44 89 ALA A O 1
ATOM 674 N N . ILE A 1 90 ? -21.455 13.064 -56.746 1.00 41.72 90 ILE A N 1
ATOM 675 C CA . ILE A 1 90 ? -20.515 13.202 -55.629 1.00 41.72 90 ILE A CA 1
ATOM 676 C C . ILE A 1 90 ? -21.153 13.603 -54.291 1.00 41.72 90 ILE A C 1
ATOM 678 O O . ILE A 1 90 ? -21.161 14.763 -53.891 1.00 41.72 90 ILE A O 1
ATOM 682 N N . ALA A 1 91 ? -21.567 12.593 -53.520 1.00 37.09 91 ALA A N 1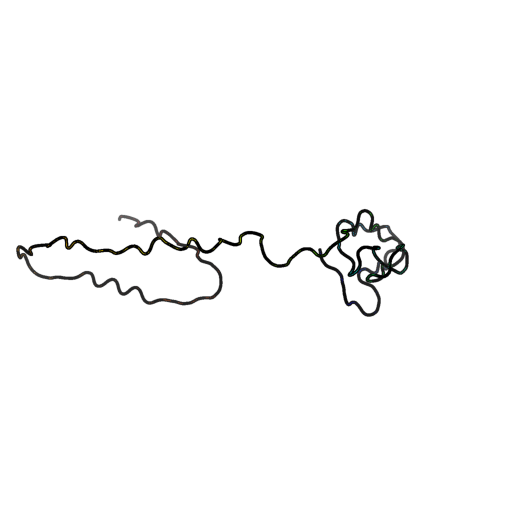
ATOM 683 C CA . ALA A 1 91 ? -21.584 12.717 -52.068 1.00 37.09 91 ALA A CA 1
ATOM 684 C C . ALA A 1 91 ? -20.125 12.835 -51.588 1.00 37.09 91 ALA A C 1
ATOM 686 O O . ALA A 1 91 ? -19.456 11.836 -51.327 1.00 37.09 91 ALA A O 1
ATOM 687 N N . THR A 1 92 ? -19.594 14.056 -51.528 1.00 44.78 92 THR A N 1
ATOM 688 C CA . THR A 1 92 ? -18.354 14.341 -50.805 1.00 44.78 92 THR A CA 1
ATOM 689 C C . THR A 1 92 ? -18.651 14.222 -49.315 1.00 44.78 92 THR A C 1
ATOM 691 O O . THR A 1 92 ? -18.959 15.207 -48.646 1.00 44.78 92 THR A O 1
ATOM 694 N N . LEU A 1 93 ? -18.556 13.013 -48.757 1.00 39.06 93 LEU A N 1
ATOM 695 C CA . LEU A 1 93 ? -18.448 12.897 -47.309 1.00 39.06 93 LEU A CA 1
ATOM 696 C C . LEU A 1 93 ? -17.008 13.262 -46.930 1.00 39.06 93 LEU A C 1
ATOM 698 O O . LEU A 1 93 ? -16.095 12.440 -46.993 1.00 39.06 93 LEU A O 1
ATOM 702 N N . PHE A 1 94 ? -16.798 14.536 -46.596 1.00 42.59 94 PHE A N 1
ATOM 703 C CA . PHE A 1 94 ? -15.577 14.986 -45.942 1.00 42.59 94 PHE A CA 1
ATOM 704 C C . PHE A 1 94 ? -15.478 14.281 -44.590 1.00 42.59 94 PHE A C 1
ATOM 706 O O . PHE A 1 94 ? -16.153 14.652 -43.631 1.00 42.59 94 PHE A O 1
ATOM 713 N N . ILE A 1 95 ? -14.632 13.260 -44.498 1.00 45.34 95 ILE A N 1
ATOM 714 C CA . ILE A 1 95 ? -14.183 12.767 -43.202 1.00 45.34 95 ILE A CA 1
ATOM 715 C C . ILE A 1 95 ? -13.142 13.777 -42.717 1.00 45.34 95 ILE A C 1
ATOM 717 O O . ILE A 1 95 ? -11.962 13.679 -43.046 1.00 45.34 95 ILE A O 1
ATOM 721 N N . SER A 1 96 ? -13.584 14.795 -41.979 1.00 36.38 96 SER A N 1
ATOM 722 C CA . SER A 1 96 ? -12.663 15.609 -41.187 1.00 36.38 96 SER A CA 1
ATOM 723 C C . SER A 1 96 ? -12.150 14.745 -40.033 1.00 36.38 96 SER A C 1
ATOM 725 O O . SER A 1 96 ? -12.971 14.236 -39.267 1.00 36.38 96 SER A O 1
ATOM 727 N N . PRO A 1 97 ? -10.829 14.561 -39.859 1.00 41.03 97 PRO A N 1
ATOM 728 C CA . PRO A 1 97 ? -10.318 13.896 -38.674 1.00 41.03 97 PRO A CA 1
ATOM 729 C C . PRO A 1 97 ? -10.486 14.844 -37.483 1.00 41.03 97 PRO A C 1
ATOM 731 O O . PRO A 1 97 ? -9.664 15.728 -37.250 1.00 41.03 97 PRO A O 1
ATOM 734 N N . ILE A 1 98 ? -11.568 14.683 -36.724 1.00 41.56 98 ILE A N 1
ATOM 735 C CA . ILE A 1 98 ? -11.633 15.236 -35.374 1.00 41.56 98 ILE A CA 1
ATOM 736 C C . ILE A 1 98 ? -10.760 14.327 -34.506 1.00 41.56 98 ILE A C 1
ATOM 738 O O . ILE A 1 98 ? -11.125 13.194 -34.204 1.00 41.56 98 ILE A O 1
ATOM 742 N N . VAL A 1 99 ? -9.574 14.816 -34.151 1.00 46.66 99 VAL A N 1
ATOM 743 C CA . VAL A 1 99 ? -8.701 14.167 -33.173 1.00 46.66 99 VAL A CA 1
ATOM 744 C C . VAL A 1 99 ? -9.183 14.570 -31.785 1.00 46.66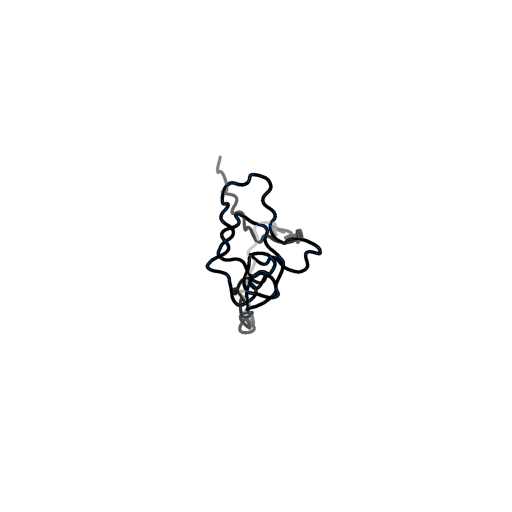 99 VAL A C 1
ATOM 746 O O . VAL A 1 99 ? -9.024 15.722 -31.391 1.00 46.66 99 VAL A O 1
ATOM 749 N N . PHE A 1 100 ? -9.717 13.616 -31.027 1.00 38.94 100 PHE A N 1
ATOM 750 C CA . PHE A 1 100 ? -9.712 13.693 -29.571 1.00 38.94 100 PHE A CA 1
ATOM 751 C C . 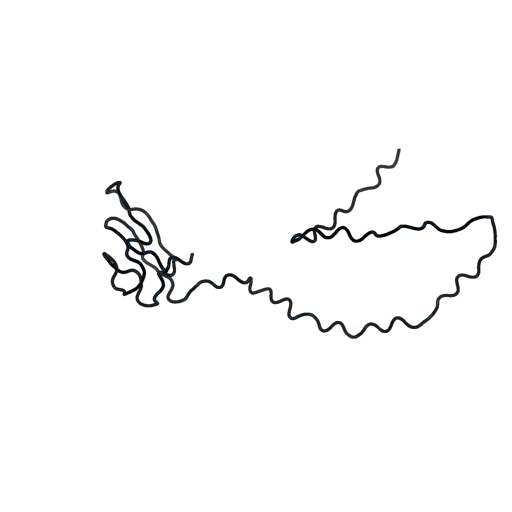PHE A 1 100 ? -8.974 12.480 -29.024 1.00 38.94 100 PHE A C 1
ATOM 753 O O . PHE A 1 100 ? -9.162 11.354 -29.484 1.00 38.94 100 PHE A O 1
ATOM 760 N N . GLY A 1 101 ? -8.064 12.758 -28.091 1.00 39.56 101 GLY A N 1
ATOM 761 C CA . GLY A 1 101 ? -7.311 11.747 -27.376 1.00 39.56 101 GLY A CA 1
ATOM 762 C C . GLY A 1 101 ? -8.248 10.736 -26.733 1.00 39.56 101 GLY A C 1
ATOM 763 O O . GLY A 1 101 ? -9.259 11.100 -26.142 1.00 39.56 101 GLY A O 1
ATOM 764 N N . ASP A 1 102 ? -7.856 9.479 -26.894 1.00 50.88 102 ASP A N 1
ATOM 765 C CA . ASP A 1 102 ? -8.309 8.323 -26.137 1.00 50.88 102 ASP A CA 1
ATOM 766 C C . ASP A 1 102 ? -9.830 8.170 -26.003 1.00 50.88 102 ASP A C 1
ATOM 768 O O . ASP A 1 102 ? -10.433 8.432 -24.969 1.00 50.88 102 ASP A O 1
ATOM 772 N N . THR A 1 103 ? -10.468 7.757 -27.095 1.00 40.28 103 THR A N 1
ATOM 773 C CA . THR A 1 103 ? -11.433 6.645 -27.093 1.00 40.28 103 THR A CA 1
ATOM 774 C C . THR A 1 103 ? -11.929 6.429 -28.522 1.00 40.28 103 THR A C 1
ATOM 776 O O . THR A 1 103 ? -12.730 7.196 -29.052 1.00 40.28 103 THR A O 1
ATOM 779 N N . SER A 1 104 ? -11.475 5.355 -29.173 1.00 42.69 104 SER A N 1
ATOM 780 C CA . SER A 1 104 ? -12.075 4.868 -30.423 1.00 42.69 104 SER A CA 1
ATOM 781 C C . SER A 1 104 ? -13.446 4.257 -30.127 1.00 42.69 104 SER A C 1
ATOM 783 O O . SER A 1 104 ? -13.612 3.041 -30.142 1.00 42.69 104 SER A O 1
ATOM 785 N N . GLN A 1 105 ? -14.432 5.088 -29.809 1.00 46.28 105 GLN A N 1
ATOM 786 C CA . GLN A 1 105 ? -15.829 4.680 -29.787 1.00 46.28 105 GLN A CA 1
ATOM 787 C C . GLN A 1 105 ? -16.422 5.049 -31.147 1.00 46.28 105 GLN A C 1
ATOM 789 O O . GLN A 1 105 ? -16.721 6.208 -31.428 1.00 46.28 105 GLN A O 1
ATOM 794 N N . PHE A 1 106 ? -16.541 4.053 -32.025 1.00 45.91 106 PHE A N 1
ATOM 795 C CA . PHE A 1 106 ? -17.320 4.181 -33.252 1.00 45.91 106 PHE A CA 1
ATOM 796 C C . PHE A 1 106 ? -18.801 4.228 -32.861 1.00 45.91 106 PHE A C 1
ATOM 798 O O . PHE A 1 106 ? -19.377 3.205 -32.499 1.00 45.91 106 PHE A O 1
ATOM 805 N N . PHE A 1 107 ? -19.430 5.400 -32.919 1.00 41.19 107 PHE A N 1
ATOM 806 C CA . PHE A 1 107 ? -20.884 5.484 -32.816 1.00 41.19 107 PHE A CA 1
ATOM 807 C C . PHE A 1 107 ? -21.496 5.188 -34.185 1.00 41.19 107 PHE A C 1
ATOM 809 O O . PHE A 1 107 ? -21.351 5.968 -35.125 1.00 41.19 107 PHE A O 1
ATOM 816 N N . ILE A 1 108 ? -22.195 4.057 -34.299 1.00 47.72 108 ILE A N 1
ATOM 817 C CA . ILE A 1 108 ? -23.171 3.860 -35.370 1.00 47.72 108 ILE A CA 1
ATOM 818 C C . ILE A 1 108 ? -24.391 4.696 -34.987 1.00 47.72 108 ILE A C 1
ATOM 820 O O . ILE A 1 108 ? -25.086 4.367 -34.027 1.00 47.72 108 ILE A O 1
ATOM 824 N N . VAL A 1 109 ? -24.632 5.794 -35.701 1.00 46.78 109 VAL A N 1
ATOM 825 C CA . VAL A 1 109 ? -25.900 6.524 -35.590 1.00 46.78 109 VAL A CA 1
ATOM 826 C C . VAL A 1 109 ? -26.922 5.746 -36.424 1.00 46.78 109 VAL A C 1
ATOM 828 O O . VAL A 1 109 ? -26.717 5.629 -37.635 1.00 46.78 109 VAL A O 1
ATOM 831 N N . PRO A 1 110 ? -27.981 5.159 -35.836 1.00 43.19 110 P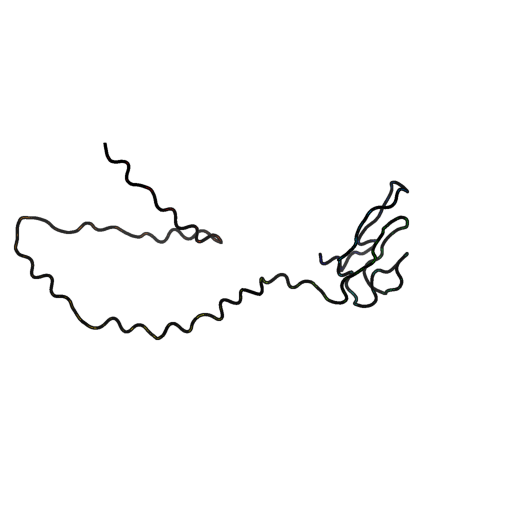RO A N 1
ATOM 832 C CA . PRO A 1 110 ? -29.041 4.571 -36.638 1.00 43.19 110 PRO A CA 1
ATOM 833 C C . PRO A 1 110 ? -29.728 5.686 -37.433 1.00 43.19 110 PRO A C 1
ATOM 835 O O . PRO A 1 110 ? -30.061 6.742 -36.896 1.00 43.19 110 PRO A O 1
ATOM 838 N N . LEU A 1 111 ? -29.897 5.460 -38.736 1.00 47.97 111 LEU A N 1
ATOM 839 C CA . LEU A 1 111 ? -30.701 6.327 -39.586 1.00 47.97 111 LEU A CA 1
ATOM 840 C C . LEU A 1 111 ? -32.166 6.121 -39.184 1.00 47.97 111 LEU A C 1
ATOM 842 O O . LEU A 1 111 ? -32.767 5.120 -39.568 1.00 47.97 111 LEU A O 1
ATOM 846 N N . GLU A 1 112 ? -32.728 7.031 -38.392 1.00 47.09 112 GLU A N 1
ATOM 847 C CA . GLU A 1 112 ? -34.175 7.059 -38.165 1.00 47.09 112 GLU A CA 1
ATOM 848 C C . GLU A 1 112 ? -34.845 7.475 -39.480 1.00 47.09 112 GLU A C 1
ATOM 850 O O . GLU A 1 112 ? -34.712 8.612 -39.941 1.00 47.09 112 GLU A O 1
ATOM 855 N N . LEU A 1 113 ? -35.506 6.515 -40.123 1.00 45.38 113 LEU A N 1
ATOM 856 C CA . LEU A 1 113 ? -36.342 6.756 -41.291 1.00 45.38 113 LEU A CA 1
ATOM 857 C C . LEU A 1 113 ? -37.670 7.350 -40.803 1.00 45.38 113 LEU A C 1
ATOM 859 O O . LEU A 1 113 ? -38.406 6.673 -40.086 1.00 45.38 113 LEU A O 1
ATOM 863 N N . SER A 1 114 ? -37.975 8.592 -41.190 1.00 49.44 114 SER A N 1
ATOM 864 C CA . SER A 1 114 ? -39.349 9.120 -41.150 1.00 49.44 114 SER A CA 1
ATOM 865 C C . SER A 1 114 ? -40.095 8.764 -42.426 1.00 49.44 114 SER A C 1
ATOM 867 O O . SER A 1 114 ? -39.507 9.042 -43.499 1.00 49.44 114 SER A O 1
#

pLDDT: mean 71.57, std 25.13, range [35.44, 98.0]

Radius of gyration: 28.72 Å; chains: 1; bounding box: 51×27×83 Å

Sequence (114 aa):
NNIYGNAGHGVYNYSGVPITAENNWWGDSSGPNGEGPGTGDAVSANVDYEPWLAAHVPTTLPFQMKTPTLPKFSIVQESTVTSEWSHIAIATLFISPIVFGDTSQFFIVPLELS

Organism: NCBI:txid412755